Protein AF-A0A2S6HCE8-F1 (afdb_monomer_lite)

Sequence (49 aa):
MLIVGEMKEIASARFAYKMIIKHLPDFPVMMNEDMYHRLCNRFSVEIEL

Structure (mmCIF, N/CA/C/O backbone):
data_AF-A0A2S6HCE8-F1
#
_entry.id   AF-A0A2S6HCE8-F1
#
loop_
_atom_site.group_PDB
_atom_site.id
_atom_site.type_symbol
_atom_site.label_atom_id
_atom_site.label_alt_id
_atom_site.label_comp_id
_atom_site.label_asym_id
_atom_site.label_entity_id
_atom_site.label_seq_id
_atom_site.pdbx_PDB_ins_code
_atom_site.Cartn_x
_atom_site.Cartn_y
_atom_site.Cartn_z
_atom_site.occupancy
_atom_site.B_iso_or_equiv
_atom_site.auth_seq_id
_atom_site.auth_comp_id
_atom_site.auth_asym_id
_atom_site.auth_atom_id
_atom_site.pdbx_PDB_model_num
ATOM 1 N N . MET A 1 1 ? -4.671 9.549 -14.845 1.00 65.81 1 MET A N 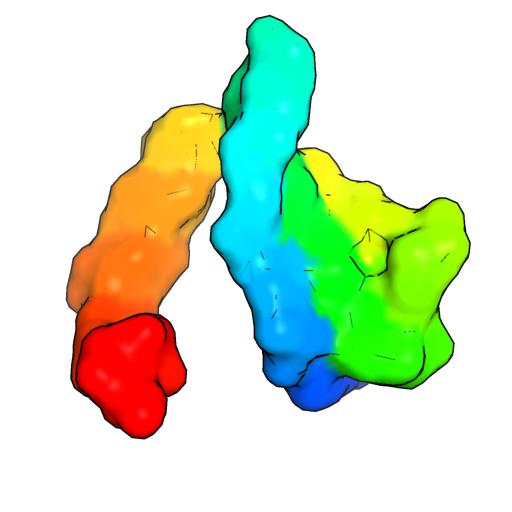1
ATOM 2 C CA . MET A 1 1 ? -5.116 8.141 -14.947 1.00 65.81 1 MET A CA 1
ATOM 3 C C . MET A 1 1 ? -5.838 7.793 -13.650 1.00 65.81 1 MET A C 1
ATOM 5 O O . MET A 1 1 ? -5.367 8.242 -12.614 1.00 65.81 1 MET A O 1
ATOM 9 N N . LEU A 1 2 ? -6.974 7.089 -13.698 1.00 80.25 2 LEU A N 1
ATOM 10 C CA . LEU A 1 2 ? -7.770 6.702 -12.522 1.00 80.25 2 LEU A CA 1
ATOM 11 C C . LEU A 1 2 ? -7.771 5.172 -12.420 1.00 80.25 2 LEU A C 1
ATOM 13 O O . LEU A 1 2 ? -8.042 4.507 -13.417 1.00 80.25 2 LEU A O 1
ATOM 17 N N . ILE A 1 3 ? -7.461 4.632 -11.243 1.00 80.44 3 ILE A N 1
ATOM 18 C CA . ILE A 1 3 ? -7.504 3.194 -10.953 1.00 80.44 3 ILE A CA 1
ATOM 19 C C . ILE A 1 3 ? -8.462 2.999 -9.778 1.00 80.44 3 ILE A C 1
ATOM 21 O O . ILE A 1 3 ? -8.367 3.720 -8.787 1.00 80.44 3 ILE A O 1
ATOM 25 N N . VAL A 1 4 ? -9.382 2.042 -9.899 1.00 85.81 4 VAL A N 1
ATOM 26 C CA . VAL A 1 4 ? -10.343 1.676 -8.851 1.00 85.81 4 VAL A CA 1
ATOM 27 C C . VAL A 1 4 ? -10.288 0.165 -8.671 1.00 85.81 4 VAL A C 1
ATOM 29 O O . VAL A 1 4 ? -10.373 -0.578 -9.646 1.00 85.81 4 VAL A O 1
ATOM 32 N N . GLY A 1 5 ? -10.128 -0.292 -7.434 1.00 87.31 5 GLY A N 1
ATOM 33 C CA . GLY A 1 5 ? -10.082 -1.709 -7.101 1.00 87.31 5 GLY A CA 1
ATOM 34 C C . GLY A 1 5 ? -9.922 -1.924 -5.602 1.00 87.31 5 GLY A C 1
ATOM 35 O O . GLY A 1 5 ? -9.572 -0.997 -4.873 1.00 87.31 5 GLY A O 1
ATOM 36 N N . GLU A 1 6 ? -10.187 -3.145 -5.145 1.00 89.75 6 GLU A N 1
ATOM 37 C CA . GLU A 1 6 ? -10.069 -3.486 -3.730 1.00 89.75 6 GLU A CA 1
ATOM 38 C C . GLU A 1 6 ? -8.598 -3.552 -3.293 1.00 89.75 6 GLU A C 1
ATOM 40 O O . GLU A 1 6 ? -7.773 -4.232 -3.917 1.00 89.75 6 GLU A O 1
ATOM 45 N N . MET A 1 7 ? -8.273 -2.847 -2.208 1.00 89.06 7 MET A N 1
ATOM 46 C CA . MET A 1 7 ? -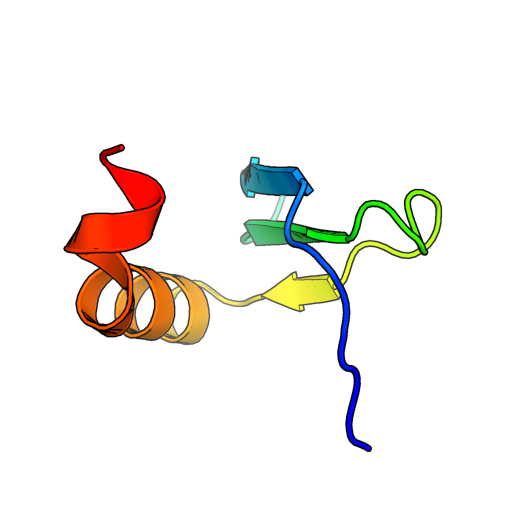6.942 -2.873 -1.611 1.00 89.06 7 MET A CA 1
ATOM 47 C C . MET A 1 7 ? -6.671 -4.263 -1.028 1.00 89.06 7 MET A C 1
ATOM 49 O O . MET A 1 7 ? -7.508 -4.834 -0.331 1.00 89.06 7 MET A O 1
ATOM 53 N N . LYS A 1 8 ? -5.499 -4.820 -1.334 1.00 90.44 8 LYS A N 1
ATOM 54 C CA . LYS A 1 8 ? -5.024 -6.060 -0.720 1.00 90.44 8 LYS A CA 1
ATOM 55 C C . LYS A 1 8 ? -4.127 -5.763 0.471 1.00 90.44 8 LYS A C 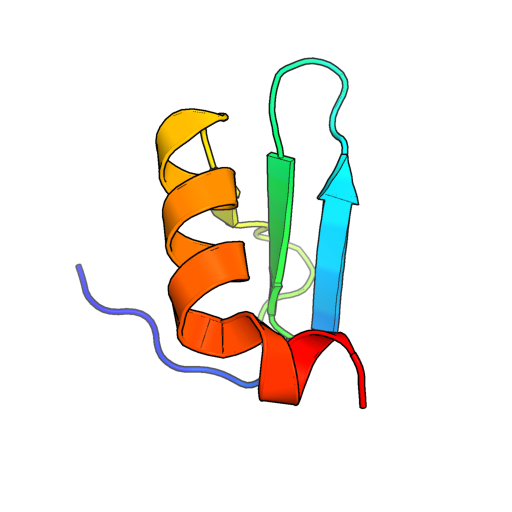1
ATOM 57 O O . LYS A 1 8 ? -4.379 -6.258 1.557 1.00 90.44 8 LYS A O 1
ATOM 62 N N . GLU A 1 9 ? -3.069 -4.995 0.234 1.00 89.62 9 GLU A N 1
ATOM 63 C CA . GLU A 1 9 ? -2.090 -4.634 1.256 1.00 89.62 9 GLU A CA 1
ATOM 64 C C . GLU A 1 9 ? -1.276 -3.412 0.827 1.00 89.62 9 GLU A C 1
ATOM 66 O O . GLU A 1 9 ? -1.107 -3.140 -0.368 1.00 89.62 9 GLU A O 1
ATOM 71 N N . ILE A 1 10 ? -0.731 -2.712 1.819 1.00 90.50 10 ILE A N 1
ATOM 72 C CA . ILE A 1 10 ? 0.327 -1.723 1.638 1.00 90.50 10 ILE A CA 1
ATOM 73 C C . ILE A 1 10 ? 1.578 -2.286 2.308 1.00 90.50 10 ILE A C 1
ATOM 75 O O . ILE A 1 10 ? 1.572 -2.573 3.501 1.00 90.50 10 ILE A O 1
ATOM 79 N N . ALA A 1 11 ? 2.648 -2.455 1.538 1.00 89.25 11 ALA A N 1
ATOM 80 C CA . ALA A 1 11 ? 3.899 -3.030 2.014 1.00 89.25 11 ALA A CA 1
ATOM 81 C C . ALA A 1 11 ? 5.054 -2.044 1.830 1.00 89.25 11 ALA A C 1
ATOM 83 O O . ALA A 1 11 ? 5.091 -1.274 0.863 1.00 89.25 11 ALA A O 1
ATOM 84 N N . SER A 1 12 ? 6.032 -2.098 2.732 1.00 89.25 12 SER A N 1
ATOM 85 C CA . SER A 1 12 ? 7.294 -1.393 2.531 1.00 89.25 12 SER A CA 1
ATOM 86 C C . SER A 1 12 ? 8.068 -2.034 1.375 1.00 89.25 12 SER A C 1
ATOM 88 O O . SER A 1 12 ? 8.080 -3.253 1.176 1.00 89.25 12 SER A O 1
ATOM 90 N N . ALA A 1 13 ? 8.695 -1.192 0.564 1.00 88.25 13 ALA A N 1
ATOM 91 C CA . ALA A 1 13 ? 9.619 -1.597 -0.480 1.00 88.25 13 ALA A CA 1
ATOM 92 C C . ALA A 1 13 ? 11.032 -1.135 -0.107 1.00 88.25 13 ALA A C 1
ATOM 94 O O . ALA A 1 13 ? 11.228 -0.327 0.797 1.00 88.25 13 ALA A O 1
ATOM 95 N N . ARG A 1 14 ? 12.043 -1.630 -0.833 1.00 83.88 14 ARG A N 1
ATOM 96 C CA . ARG A 1 14 ? 13.446 -1.230 -0.617 1.00 83.88 14 ARG A CA 1
ATOM 97 C C . ARG A 1 14 ? 13.639 0.289 -0.695 1.00 83.88 14 ARG A C 1
ATOM 99 O O . ARG A 1 14 ? 14.494 0.831 -0.006 1.00 83.88 14 ARG A O 1
ATOM 106 N N . PHE A 1 15 ? 12.839 0.945 -1.531 1.00 77.69 15 PHE A N 1
ATOM 107 C CA . PHE A 1 15 ? 12.758 2.391 -1.639 1.00 77.69 15 PHE A CA 1
ATOM 108 C C . PHE A 1 15 ? 11.272 2.762 -1.714 1.00 77.69 15 PHE A C 1
ATOM 110 O O . PHE A 1 15 ? 10.622 2.481 -2.721 1.00 77.69 15 PHE A O 1
ATOM 117 N N . ALA A 1 16 ? 10.753 3.363 -0.640 1.00 89.00 16 ALA A N 1
ATOM 118 C CA . ALA A 1 16 ? 9.362 3.789 -0.468 1.00 89.00 16 ALA A CA 1
ATOM 119 C C . ALA A 1 16 ? 8.338 2.656 -0.221 1.00 89.00 16 ALA A C 1
ATOM 121 O O . ALA A 1 16 ? 8.666 1.646 0.401 1.00 89.00 16 ALA A O 1
ATOM 122 N N . TYR A 1 17 ? 7.083 2.842 -0.637 1.00 92.38 17 TYR A N 1
ATOM 123 C CA . TYR A 1 17 ? 5.964 1.945 -0.335 1.00 92.38 17 TYR A CA 1
ATOM 124 C C . TYR A 1 17 ? 5.325 1.414 -1.615 1.00 92.38 17 TYR A C 1
ATOM 126 O O . TYR A 1 17 ? 5.382 2.048 -2.669 1.00 92.38 17 TYR A O 1
ATOM 134 N N . LYS A 1 18 ? 4.690 0.247 -1.528 1.00 92.62 18 LYS A N 1
ATOM 135 C CA . LYS A 1 18 ? 3.903 -0.330 -2.618 1.00 92.62 18 LYS A CA 1
ATOM 136 C C . LYS A 1 18 ? 2.505 -0.684 -2.133 1.00 92.62 18 LYS A C 1
ATOM 138 O O . LYS A 1 18 ? 2.347 -1.265 -1.064 1.00 92.62 18 LYS A O 1
ATOM 143 N N . MET A 1 19 ? 1.502 -0.352 -2.933 1.00 91.69 19 MET A N 1
ATOM 144 C CA . MET A 1 19 ? 0.123 -0.784 -2.736 1.00 91.69 19 MET A CA 1
ATOM 145 C C . MET A 1 19 ? -0.198 -1.904 -3.718 1.00 91.69 19 MET A C 1
ATOM 147 O O . MET A 1 19 ? 0.023 -1.765 -4.923 1.00 91.69 19 MET A O 1
ATOM 151 N N . ILE A 1 20 ? -0.747 -2.999 -3.203 1.00 91.50 20 ILE A N 1
ATOM 152 C CA . ILE A 1 20 ? -1.218 -4.125 -4.004 1.00 91.50 20 ILE A CA 1
ATOM 153 C C . ILE A 1 20 ? -2.740 -4.072 -4.067 1.00 91.50 20 ILE A C 1
ATOM 155 O O . ILE A 1 20 ? -3.415 -3.981 -3.041 1.00 91.50 20 ILE A O 1
ATOM 159 N N . ILE A 1 21 ? -3.281 -4.156 -5.279 1.00 92.19 21 ILE A N 1
ATOM 160 C CA . ILE A 1 21 ? -4.722 -4.217 -5.538 1.00 92.19 21 ILE A CA 1
ATOM 161 C C . ILE A 1 21 ? -5.071 -5.676 -5.835 1.00 92.19 21 ILE A C 1
ATOM 163 O O . ILE A 1 21 ? -4.377 -6.323 -6.618 1.00 92.19 21 ILE A O 1
ATOM 167 N N . LYS A 1 22 ? -6.146 -6.214 -5.245 1.00 90.88 22 LYS A N 1
ATOM 168 C CA . LYS A 1 22 ? -6.521 -7.635 -5.412 1.00 90.88 22 LYS A CA 1
ATOM 169 C C . LYS A 1 22 ? -6.711 -8.031 -6.876 1.00 90.88 22 LYS A C 1
ATOM 171 O O . LYS A 1 22 ? -6.303 -9.115 -7.274 1.00 90.88 22 LYS A O 1
ATOM 176 N N . HIS A 1 23 ? -7.296 -7.140 -7.670 1.00 89.19 23 HIS A N 1
ATOM 177 C CA . HIS A 1 23 ? -7.529 -7.351 -9.102 1.00 89.19 23 HIS A CA 1
ATOM 178 C C . HIS A 1 23 ? -6.272 -7.183 -9.962 1.00 89.19 23 HIS A C 1
ATOM 180 O O . HIS A 1 23 ? -6.296 -7.526 -11.140 1.00 89.19 23 HIS A O 1
ATOM 186 N N . LEU A 1 24 ? -5.196 -6.631 -9.396 1.00 88.94 24 LEU A N 1
ATOM 187 C CA . LEU A 1 24 ? -3.971 -6.316 -10.118 1.00 88.94 24 LEU A CA 1
ATOM 188 C C . LEU A 1 24 ? -2.727 -6.606 -9.253 1.00 88.94 24 LEU A C 1
ATOM 190 O O . LEU A 1 24 ? -1.981 -5.689 -8.906 1.00 88.94 24 LEU A O 1
ATOM 194 N N . PRO A 1 25 ? -2.501 -7.877 -8.870 1.00 86.62 25 PRO A N 1
ATOM 195 C CA . PRO A 1 25 ? -1.422 -8.242 -7.953 1.00 86.62 25 PRO A CA 1
ATOM 196 C C . PRO A 1 25 ? -0.026 -8.053 -8.563 1.00 86.62 25 PRO A C 1
ATOM 198 O O . PRO A 1 25 ? 0.918 -7.746 -7.836 1.00 86.62 25 PRO A O 1
ATOM 201 N N . ASP A 1 26 ? 0.094 -8.190 -9.886 1.00 89.88 26 ASP A N 1
ATOM 202 C CA . ASP A 1 26 ? 1.377 -8.148 -10.600 1.00 89.88 26 ASP A CA 1
ATOM 203 C C . ASP A 1 26 ? 1.845 -6.723 -10.931 1.00 89.88 26 ASP A C 1
ATOM 205 O O . ASP A 1 26 ? 3.001 -6.518 -11.300 1.00 89.88 26 ASP A O 1
ATOM 209 N N . PHE A 1 27 ? 0.971 -5.724 -10.765 1.00 88.06 27 PHE A N 1
ATOM 210 C CA . PHE A 1 27 ? 1.302 -4.313 -10.969 1.00 88.06 27 PHE A CA 1
ATOM 211 C C . PHE A 1 27 ? 1.065 -3.521 -9.682 1.00 88.06 27 PHE A C 1
ATOM 213 O O . PHE A 1 27 ? 0.048 -2.834 -9.544 1.00 88.06 27 PHE A O 1
ATOM 220 N N . PRO A 1 28 ? 2.001 -3.603 -8.722 1.00 88.31 28 PRO A N 1
ATOM 221 C CA . PRO A 1 28 ? 1.929 -2.802 -7.516 1.00 88.31 28 PRO A CA 1
ATOM 222 C C . PRO A 1 28 ? 2.052 -1.311 -7.845 1.00 88.31 28 PRO A C 1
ATOM 224 O O . PRO A 1 28 ? 2.921 -0.885 -8.609 1.00 88.31 28 PRO A O 1
ATOM 227 N N . VAL A 1 29 ? 1.203 -0.502 -7.216 1.00 89.56 29 VAL A N 1
ATOM 228 C CA . VAL A 1 29 ? 1.275 0.955 -7.314 1.00 89.56 29 VAL A CA 1
ATOM 229 C C . VAL A 1 29 ? 2.341 1.444 -6.342 1.00 89.56 29 VAL A C 1
ATOM 231 O O . VAL A 1 29 ? 2.198 1.307 -5.127 1.00 89.56 29 VAL A O 1
ATOM 234 N N . MET A 1 30 ? 3.424 2.005 -6.875 1.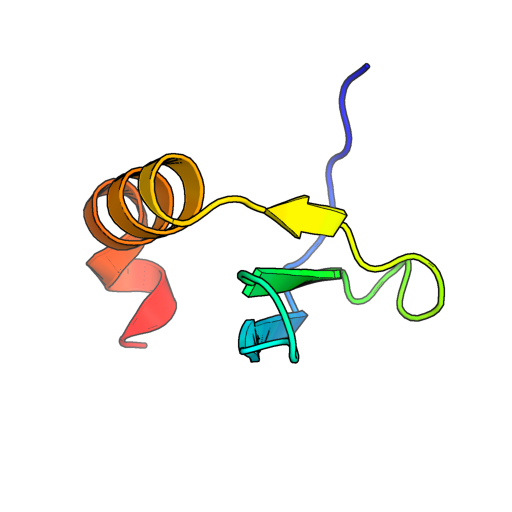00 91.56 30 MET A N 1
ATOM 235 C CA . MET A 1 30 ? 4.505 2.568 -6.067 1.00 91.56 30 MET A CA 1
ATOM 236 C C . MET A 1 30 ? 4.102 3.928 -5.499 1.00 91.56 30 MET A C 1
ATOM 238 O O . MET A 1 30 ? 3.525 4.766 -6.193 1.00 91.56 30 MET A O 1
ATOM 242 N N . MET A 1 31 ? 4.430 4.152 -4.232 1.00 92.25 31 MET A N 1
ATOM 243 C CA . MET A 1 31 ? 4.067 5.343 -3.479 1.00 92.25 31 MET A CA 1
ATOM 244 C C . MET A 1 31 ? 5.287 5.891 -2.756 1.00 92.25 31 MET A C 1
ATOM 246 O O . MET A 1 31 ? 6.036 5.126 -2.154 1.00 92.25 31 MET A O 1
ATOM 250 N N . ASN A 1 32 ? 5.475 7.210 -2.789 1.00 93.38 32 ASN A N 1
ATOM 251 C CA . ASN A 1 32 ? 6.469 7.867 -1.946 1.00 93.38 32 ASN A CA 1
ATOM 252 C C . ASN A 1 32 ? 5.967 7.986 -0.496 1.00 93.38 32 ASN A C 1
ATOM 254 O O . ASN A 1 32 ? 4.798 7.736 -0.197 1.00 93.38 32 ASN A O 1
ATOM 258 N N . GLU A 1 33 ? 6.865 8.375 0.402 1.00 91.94 33 GLU A N 1
ATOM 259 C CA . GLU A 1 33 ? 6.584 8.483 1.835 1.00 91.94 33 GLU A CA 1
ATOM 260 C C . GLU A 1 33 ? 5.491 9.519 2.143 1.00 91.94 33 GLU A C 1
ATOM 262 O O . GLU A 1 33 ? 4.542 9.216 2.862 1.00 91.94 33 GLU A O 1
ATOM 267 N N . ASP A 1 34 ? 5.524 10.692 1.499 1.00 93.00 34 ASP A N 1
ATOM 268 C CA . ASP A 1 34 ? 4.482 11.714 1.663 1.00 93.00 34 ASP A CA 1
ATOM 269 C C . ASP A 1 34 ? 3.086 11.209 1.273 1.00 93.00 34 ASP A C 1
ATOM 271 O O . ASP A 1 34 ? 2.091 11.511 1.938 1.00 93.00 34 ASP A O 1
ATOM 275 N N . MET A 1 35 ? 2.983 10.462 0.168 1.00 91.81 35 MET A N 1
ATOM 276 C CA . MET A 1 35 ? 1.710 9.909 -0.287 1.00 91.81 35 MET A CA 1
ATOM 277 C C . MET A 1 35 ? 1.230 8.795 0.638 1.00 91.81 35 MET A C 1
ATOM 279 O O . MET A 1 35 ? 0.041 8.765 0.945 1.00 91.81 35 MET A O 1
ATOM 283 N N . TYR A 1 36 ? 2.139 7.943 1.120 1.00 91.50 36 TYR A N 1
ATOM 284 C CA . TYR A 1 36 ? 1.833 6.928 2.124 1.00 91.50 36 TYR A CA 1
ATOM 285 C C . TYR A 1 36 ? 1.255 7.559 3.397 1.00 91.50 36 TYR A C 1
ATOM 287 O O . TYR A 1 36 ? 0.149 7.204 3.796 1.00 91.50 36 TYR A O 1
ATOM 295 N N . HIS A 1 37 ? 1.916 8.570 3.970 1.00 92.12 37 HIS A N 1
ATOM 296 C CA . HIS A 1 37 ? 1.427 9.241 5.179 1.00 92.12 37 HIS A CA 1
ATOM 297 C C . HIS A 1 37 ? 0.058 9.893 4.986 1.00 92.12 37 HIS A C 1
ATOM 299 O O . HIS A 1 37 ? -0.817 9.756 5.840 1.00 92.12 37 HIS A O 1
ATOM 305 N N . ARG A 1 38 ? -0.171 10.576 3.857 1.00 93.44 38 ARG A N 1
ATOM 306 C CA . ARG A 1 38 ? -1.493 11.155 3.565 1.00 93.44 38 ARG A CA 1
ATOM 307 C C . ARG A 1 38 ? -2.574 10.088 3.424 1.00 93.44 38 ARG A C 1
ATOM 309 O O . ARG A 1 38 ? -3.703 10.323 3.846 1.00 93.44 38 ARG A O 1
ATOM 316 N N . LEU A 1 39 ? -2.237 8.946 2.828 1.00 90.94 39 LEU A N 1
ATOM 317 C CA . LEU A 1 39 ? -3.173 7.847 2.638 1.00 90.94 39 LEU A CA 1
ATOM 318 C C . LEU A 1 39 ? -3.519 7.193 3.976 1.00 90.94 39 LEU A C 1
ATOM 320 O O . LEU A 1 39 ? -4.699 7.091 4.295 1.00 90.94 39 LEU A O 1
ATOM 324 N N . CYS A 1 40 ? -2.515 6.868 4.792 1.00 90.00 40 CYS A N 1
ATOM 325 C CA . CYS A 1 40 ? -2.715 6.344 6.141 1.00 90.00 40 CYS A CA 1
ATOM 326 C C . CYS A 1 40 ? -3.522 7.299 7.019 1.00 90.00 40 CYS A C 1
ATOM 328 O O . CYS A 1 40 ? -4.429 6.857 7.703 1.00 90.00 40 CYS A O 1
ATOM 330 N N . ASN A 1 41 ? -3.266 8.607 6.958 1.00 92.31 41 ASN A N 1
ATOM 331 C CA . ASN A 1 41 ? -4.031 9.575 7.748 1.00 92.31 41 ASN A CA 1
ATOM 332 C C . ASN A 1 41 ? -5.492 9.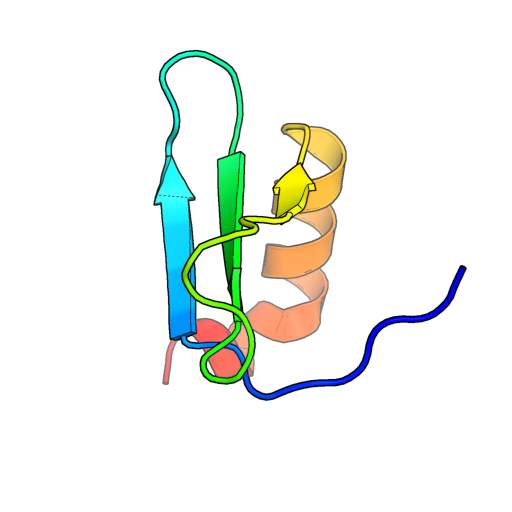698 7.297 1.00 92.31 41 ASN A C 1
ATOM 334 O O . ASN A 1 41 ? -6.359 10.014 8.105 1.00 92.31 41 ASN A O 1
ATOM 338 N N . ARG A 1 42 ? -5.775 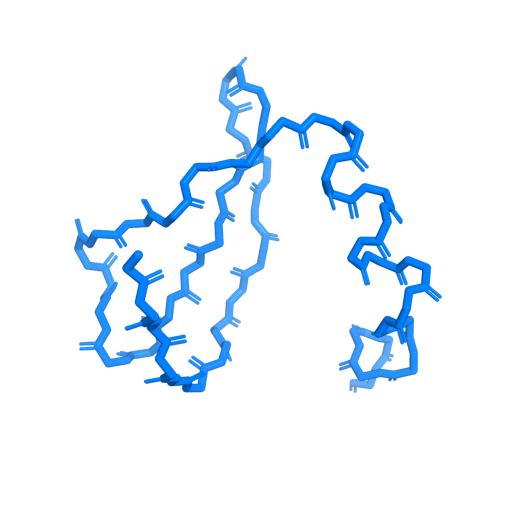9.511 6.002 1.00 92.25 42 ARG A N 1
ATOM 339 C CA . ARG A 1 42 ? -7.134 9.652 5.464 1.00 92.25 42 ARG A CA 1
ATOM 340 C C . ARG A 1 42 ? -7.970 8.384 5.618 1.00 92.25 42 ARG A C 1
ATOM 342 O O . ARG A 1 42 ? -9.181 8.506 5.761 1.00 92.25 42 ARG A O 1
ATOM 349 N N . PHE A 1 43 ? -7.326 7.224 5.577 1.00 89.75 43 PHE A N 1
ATOM 350 C CA . PHE A 1 43 ? -7.963 5.910 5.647 1.00 89.75 43 PHE A CA 1
ATOM 351 C C . PHE A 1 43 ? -7.502 5.115 6.874 1.00 89.75 43 PHE A C 1
ATOM 353 O O . PHE A 1 43 ? -7.398 3.892 6.826 1.00 89.75 43 PHE A O 1
ATOM 360 N N . SER A 1 44 ? -7.148 5.803 7.964 1.00 87.88 44 SER A N 1
ATOM 361 C CA . SER A 1 44 ? -6.625 5.156 9.174 1.00 87.88 44 SER A CA 1
ATOM 362 C C . SER A 1 44 ? -7.620 4.146 9.733 1.00 87.88 44 SER A C 1
ATOM 364 O O . SER A 1 44 ? -7.228 3.054 10.121 1.00 87.88 44 SER A O 1
ATOM 366 N N . VAL A 1 45 ? -8.911 4.483 9.690 1.00 87.38 45 VAL A N 1
ATOM 367 C CA . VAL A 1 45 ? -9.997 3.616 10.153 1.00 87.38 45 VAL A CA 1
ATOM 368 C C . VAL A 1 45 ? -10.054 2.323 9.343 1.00 87.38 45 VAL A C 1
ATOM 370 O O . VAL A 1 45 ? -10.162 1.254 9.924 1.00 87.38 45 VAL A O 1
ATOM 373 N N . GLU A 1 46 ? -9.963 2.392 8.016 1.00 83.81 46 GLU A N 1
ATOM 374 C CA . GLU A 1 46 ? -10.033 1.211 7.151 1.00 83.81 46 GLU A CA 1
ATOM 375 C C . GLU A 1 46 ? -8.756 0.361 7.168 1.00 83.81 46 GLU A C 1
ATOM 377 O O . GLU A 1 46 ? -8.818 -0.815 6.826 1.00 83.81 46 GLU A O 1
ATOM 382 N N . ILE A 1 47 ? -7.608 0.944 7.528 1.00 81.12 47 ILE A N 1
ATOM 383 C CA . ILE A 1 47 ? -6.318 0.239 7.608 1.00 81.12 47 ILE A CA 1
ATOM 384 C C . ILE A 1 47 ? -6.132 -0.450 8.970 1.00 81.12 47 ILE A C 1
ATOM 386 O O . ILE A 1 47 ? -5.443 -1.465 9.042 1.00 81.12 47 ILE A O 1
ATOM 390 N N . GLU A 1 48 ? -6.711 0.096 10.042 1.00 77.00 48 GLU A N 1
ATOM 391 C CA . GLU A 1 48 ? -6.643 -0.479 11.396 1.00 77.00 48 GLU A CA 1
ATOM 392 C C . GLU A 1 48 ? -7.699 -1.572 11.669 1.00 77.00 48 GLU A C 1
ATOM 394 O O . GLU A 1 48 ? -7.627 -2.224 12.714 1.00 77.00 48 GLU A O 1
ATOM 399 N N . LEU A 1 49 ? -8.662 -1.773 10.758 1.00 59.19 49 LEU A N 1
ATOM 400 C CA . LEU A 1 49 ? -9.710 -2.809 10.812 1.00 59.19 49 LEU A CA 1
ATOM 401 C C . LEU A 1 49 ? -9.239 -4.162 10.255 1.00 59.19 49 LEU A C 1
ATOM 403 O O . LEU A 1 49 ? -9.620 -5.190 10.863 1.00 59.19 49 LEU A O 1
#

Organism: NCBI:txid173365

Foldseek 3Di:
DDDDAAWDDWAQDPAAIWTAGPVRRPDTDGDHPVRVVVVCVVCVVVRVD

InterPro domains:
  IPR009553 Protein of unknown function DUF1173 [PF06666] (1-49)

Radius of gyration: 10.7 Å; chains: 1; bounding box: 24×20×26 Å

pLDDT: mean 87.77, std 6.55, range [59.19, 93.44]

Secondary structure (DSSP, 8-state):
------EEEEEE-SSSEEEEETTEEEEEEEE-HHHHHHHHHHSHHHHH-